Protein AF-T1AKQ1-F1 (afdb_monomer)

Mean predicted aligned error: 6.92 Å

Secondary structure (DSSP, 8-state):
-PPPHHHHHHHHIIIIISS-TTS-SS-EEEEESSGGGSTTHHHHHHHHHHH-TTEEEEE--S-HHHHHHHHHHHSTTT------PPPPHHHHHHHTT--HHHHHH-HHHHHHHHHHHHHHIIIIITSGGGTT---HHHHHHHIIIIIITTT-

Organism: NCBI:txid410659

Nearest PDB structures (foldseek):
  7d98-assembly1_A  TM=3.784E-01  e=2.947E+00  Cupriavidus necator
  3onm-assembly1_A  TM=3.904E-01  e=4.048E+00  Yersinia pseudotuberculosis IP 31758
  7d98-assembly1_P  TM=3.121E-01  e=2.596E+00  Cupriavidus necator
  7d98-assembly1_B  TM=3.555E-01  e=3.565E+00  Cupriavidus necator
  7d98-assembly1_Q  TM=4.033E-01  e=4.898E+00  Cupriavidus necator

pLDDT: mean 86.74, std 10.13, range [47.44, 96.25]

Solvent-accessible surface area (backbone atoms only — not comparable to full-atom values): 9276 Å² total; per-residue (Å²): 133,88,80,54,70,64,60,53,51,54,47,42,26,61,76,71,64,69,46,53,79,87,72,54,89,62,77,42,80,47,77,40,75,49,45,80,78,46,82,69,43,57,62,55,52,46,52,51,42,72,74,24,79,49,48,44,81,47,78,42,50,92,58,53,67,62,51,49,53,53,38,59,75,69,39,66,94,74,68,84,90,80,83,85,73,69,50,50,73,68,54,35,42,42,77,69,71,45,62,62,68,66,40,69,76,45,50,78,83,42,44,84,65,45,53,64,53,49,57,45,33,75,75,50,27,30,40,81,88,36,54,87,56,85,53,64,65,61,49,50,48,45,46,48,63,66,49,50,52,70,74,104

InterPro domains:
  IPR027417 P-loop containing nucleoside triphosphate hydrolase [G3DSA:3.40.50.300] (1-86)
  IPR027417 P-loop containing nucleoside triphosphate hydrolase [SSF52540] (17-147)
  IPR041682 AAA domain, group 14 [PF13173] (17-93)

Foldseek 3Di:
DPDAPVNVQVCCQVPPVVHDLVPDPAAAEDEEEQQVVHPPSQVVVVVCCVVRVSYDYDYDHDPLVVVVVSCCVRVPPNDDDDDDFFDDLLRLCVLVVDDSVVCVVPVPVCVVVVVVSVVVCVLASSHPVCSPPPDPVVRVCCCVPVPPVVVD

Sequence (152 aa):
KRYELEDVLDSYQRHILHNTFENVSDKVFVFLDEIQKIDDWENKVKVVYDLYPKVKFILSGSASIALRKAAKESLAGRIFDFVLDPLSFAEFLEMRGMNILKIKENPKLWQSSLLPLFDRYIKYGAFPELVNIDDEEVARKYISEDVIEKIV

Radius of gyration: 21.41 Å; Cα contacts (8 Å, |Δi|>4): 122; chains: 1; bounding box: 57×32×53 Å

Structure (mmCIF, N/CA/C/O backbone):
data_AF-T1AKQ1-F1
#
_entry.id   AF-T1AKQ1-F1
#
loop_
_atom_site.group_PDB
_atom_site.id
_atom_site.type_symbol
_atom_site.label_atom_id
_atom_site.label_alt_id
_atom_site.label_comp_id
_atom_site.label_asym_id
_atom_site.label_entity_id
_atom_site.label_seq_id
_atom_site.pdbx_PDB_ins_code
_atom_site.Cartn_x
_atom_site.Cartn_y
_atom_site.Cartn_z
_atom_site.occupancy
_atom_site.B_iso_or_equiv
_atom_site.auth_seq_id
_atom_site.auth_comp_id
_atom_site.auth_asym_id
_atom_site.auth_atom_id
_atom_site.pdbx_PDB_model_num
ATOM 1 N N . LYS A 1 1 ? -26.484 -3.665 -0.462 1.00 49.81 1 LYS A N 1
ATOM 2 C CA . LYS A 1 1 ? -26.334 -3.204 0.940 1.00 49.81 1 LYS A CA 1
ATOM 3 C C . LYS A 1 1 ? -24.958 -2.573 1.047 1.00 49.81 1 LYS A C 1
ATOM 5 O O . LYS A 1 1 ? -24.006 -3.257 0.697 1.00 49.81 1 LYS A O 1
ATOM 10 N N . ARG A 1 2 ? -24.857 -1.294 1.415 1.00 61.62 2 ARG A N 1
ATOM 11 C CA . ARG A 1 2 ? -23.570 -0.687 1.781 1.00 61.62 2 ARG A CA 1
ATOM 12 C C . ARG A 1 2 ? -23.309 -1.154 3.216 1.00 61.62 2 ARG A C 1
ATOM 14 O O . ARG A 1 2 ? -24.200 -0.994 4.043 1.00 61.62 2 ARG A O 1
ATOM 21 N N . TYR A 1 3 ? -22.230 -1.897 3.437 1.00 70.94 3 TYR A N 1
ATOM 22 C CA . TYR A 1 3 ? -21.848 -2.338 4.778 1.00 70.94 3 TYR A CA 1
ATOM 23 C C . TYR A 1 3 ? -21.118 -1.187 5.458 1.00 70.94 3 TYR A C 1
ATOM 25 O O . TYR A 1 3 ? -20.274 -0.553 4.821 1.00 70.94 3 TYR A O 1
ATOM 33 N N . GLU A 1 4 ? -21.460 -0.915 6.711 1.00 88.25 4 GLU A N 1
ATOM 34 C CA . GLU A 1 4 ? -20.743 0.067 7.519 1.00 88.25 4 GLU A CA 1
ATOM 35 C C . GLU A 1 4 ? -19.466 -0.559 8.098 1.00 88.25 4 GLU A C 1
ATOM 37 O O . GLU A 1 4 ? -19.313 -1.786 8.130 1.00 88.25 4 GLU A O 1
ATOM 42 N N . LEU A 1 5 ? -18.519 0.270 8.547 1.00 89.81 5 LEU A N 1
ATOM 43 C CA . LEU A 1 5 ? -17.257 -0.229 9.103 1.00 89.81 5 LEU A CA 1
ATOM 44 C C . LEU A 1 5 ? -17.504 -1.086 10.351 1.00 89.81 5 LEU A C 1
ATOM 46 O O . LEU A 1 5 ? -16.861 -2.114 10.542 1.00 89.81 5 LEU A O 1
ATOM 50 N N . GLU A 1 6 ? -18.469 -0.688 11.169 1.00 91.69 6 GLU A N 1
ATOM 51 C CA . GLU A 1 6 ? -18.885 -1.368 12.389 1.00 91.69 6 GLU A CA 1
ATOM 52 C C . GLU A 1 6 ? -19.348 -2.801 12.097 1.00 91.69 6 GLU A C 1
ATOM 54 O O . GLU A 1 6 ? -18.913 -3.733 12.771 1.00 91.69 6 GLU A O 1
ATOM 59 N N . ASP A 1 7 ? -20.129 -3.006 11.029 1.00 91.94 7 ASP A N 1
ATOM 60 C CA . ASP A 1 7 ? -20.576 -4.340 10.613 1.00 91.94 7 ASP A CA 1
ATOM 61 C C . ASP A 1 7 ? -19.386 -5.247 10.257 1.00 91.94 7 ASP A C 1
ATOM 63 O O . ASP A 1 7 ? -19.366 -6.439 10.586 1.00 91.94 7 ASP A O 1
ATOM 67 N N . VAL A 1 8 ? -18.384 -4.682 9.573 1.00 92.31 8 VAL A N 1
ATOM 68 C CA . VAL A 1 8 ? -17.167 -5.397 9.164 1.00 92.31 8 VAL A CA 1
ATOM 69 C C . VAL A 1 8 ? -16.330 -5.772 10.385 1.00 92.31 8 VAL A C 1
ATOM 71 O O . VAL A 1 8 ? -15.891 -6.920 10.497 1.00 92.31 8 VAL A O 1
ATOM 74 N N . LEU A 1 9 ? -16.141 -4.841 11.321 1.00 94.44 9 LEU A N 1
ATOM 75 C CA . LEU A 1 9 ? -15.382 -5.079 12.549 1.00 94.44 9 LEU A CA 1
ATOM 76 C C . LEU A 1 9 ? -16.081 -6.096 13.455 1.00 94.44 9 LEU A C 1
ATOM 78 O O . LEU A 1 9 ? -15.434 -7.014 13.956 1.00 94.44 9 LEU A O 1
ATOM 82 N N . ASP A 1 10 ? -17.401 -6.010 13.602 1.00 94.50 10 ASP A N 1
ATOM 83 C CA . ASP A 1 10 ? -18.182 -6.979 14.370 1.00 94.50 10 ASP A CA 1
ATOM 84 C C . ASP A 1 10 ? -18.140 -8.376 13.759 1.00 94.50 10 ASP A C 1
ATOM 86 O O . ASP A 1 10 ? -18.096 -9.377 14.482 1.00 94.50 10 ASP A O 1
ATOM 90 N N . SER A 1 11 ? -18.161 -8.464 12.429 1.00 94.25 11 SER A N 1
ATOM 91 C CA . SER A 1 11 ? -17.977 -9.725 11.714 1.00 94.25 11 SER A CA 1
ATOM 92 C C . SER A 1 11 ? -16.582 -10.300 11.974 1.00 94.25 11 SER A C 1
ATOM 94 O O . SER A 1 11 ? -16.451 -11.474 12.325 1.00 94.25 11 SER A O 1
ATOM 96 N N . TYR A 1 12 ? -15.540 -9.469 11.890 1.00 94.56 12 TYR A N 1
ATOM 97 C CA . TYR A 1 12 ? -14.161 -9.875 12.158 1.00 94.56 12 TYR A CA 1
ATOM 98 C C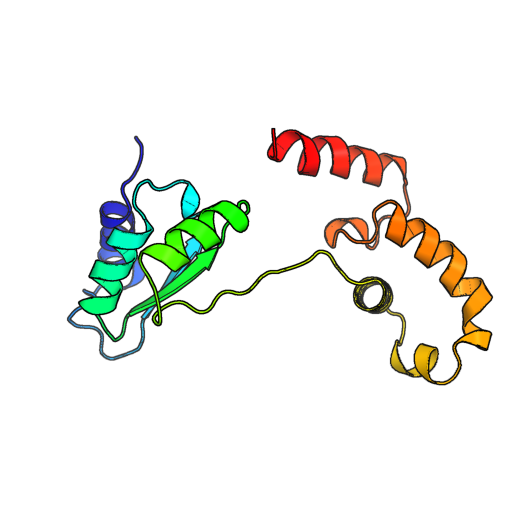 . TYR A 1 12 ? -13.976 -10.385 13.596 1.00 94.56 12 TYR A C 1
ATOM 100 O O . TYR A 1 12 ? -13.433 -11.475 13.796 1.00 94.56 12 TYR A O 1
ATOM 108 N N . GLN A 1 13 ? -14.497 -9.660 14.592 1.00 94.69 13 GLN A N 1
ATOM 109 C CA . GLN A 1 13 ? -14.463 -10.070 16.000 1.00 94.69 13 GLN A CA 1
ATOM 110 C C . GLN A 1 13 ? -15.130 -11.439 16.212 1.00 94.69 13 GLN A C 1
ATOM 112 O O . GLN A 1 13 ? -14.569 -12.330 16.851 1.00 94.69 13 GLN A O 1
ATOM 117 N N . ARG A 1 14 ? -16.313 -11.647 15.622 1.00 95.31 14 ARG A N 1
ATOM 118 C CA . ARG A 1 14 ? -17.090 -12.884 15.803 1.00 95.31 14 ARG A CA 1
ATOM 119 C C . ARG A 1 14 ? -16.509 -14.085 15.065 1.00 95.31 14 ARG A C 1
ATOM 121 O O . ARG A 1 14 ? -16.458 -15.181 15.627 1.00 95.31 14 ARG A O 1
ATOM 128 N N . HIS A 1 15 ? -16.123 -13.900 13.808 1.00 95.50 15 HIS A N 1
ATOM 129 C CA . HIS A 1 15 ? -15.835 -15.007 12.896 1.00 95.50 15 HIS A CA 1
ATOM 130 C C . HIS A 1 15 ? -14.350 -15.303 12.718 1.00 95.50 15 HIS A C 1
ATOM 132 O O . HIS A 1 15 ? -14.027 -16.418 12.324 1.00 95.50 15 HIS A O 1
ATOM 138 N N . ILE A 1 16 ? -13.469 -14.336 12.988 1.00 93.25 16 ILE A N 1
ATOM 139 C CA . ILE A 1 16 ? -12.021 -14.498 12.807 1.00 93.25 16 ILE A CA 1
ATOM 140 C C . ILE A 1 16 ? -11.308 -14.474 14.153 1.00 93.25 16 ILE A C 1
ATOM 142 O O . ILE A 1 16 ? -10.535 -15.375 14.465 1.00 93.25 16 ILE A O 1
ATOM 146 N N . LEU A 1 17 ? -11.581 -13.454 14.966 1.00 93.25 17 LEU A N 1
ATOM 147 C CA . LEU A 1 17 ? -10.924 -13.289 16.260 1.00 93.25 17 LEU A CA 1
ATOM 148 C C . LEU A 1 17 ? -11.500 -14.230 17.328 1.00 93.25 17 LEU A C 1
ATOM 150 O O . LEU A 1 17 ? -10.811 -14.557 18.292 1.00 93.25 17 LEU A O 1
ATOM 154 N N . HIS A 1 18 ? -12.766 -14.634 17.165 1.00 93.69 18 HIS A N 1
ATOM 155 C CA . HIS A 1 18 ? -13.560 -15.375 18.153 1.00 93.69 18 HIS A CA 1
ATOM 156 C C . HIS A 1 18 ? -13.490 -14.761 19.561 1.00 93.69 18 HIS A C 1
ATOM 158 O O . HIS A 1 18 ? -13.550 -15.457 20.573 1.00 93.69 18 HIS A O 1
ATOM 164 N N . ASN A 1 19 ? -13.334 -13.439 19.613 1.00 94.00 19 ASN A N 1
ATOM 165 C CA . ASN A 1 19 ? -13.149 -12.652 20.821 1.00 94.00 19 ASN A CA 1
ATOM 166 C C . ASN A 1 19 ? -13.517 -11.190 20.524 1.00 94.00 19 ASN A C 1
ATOM 168 O O . ASN A 1 19 ? -13.681 -10.807 19.364 1.00 94.00 19 ASN A O 1
ATOM 172 N N . THR A 1 20 ? -13.630 -10.367 21.561 1.00 94.12 20 THR A N 1
ATOM 173 C CA . THR A 1 20 ? -13.854 -8.925 21.417 1.00 94.12 20 THR A CA 1
ATOM 174 C C . THR A 1 20 ? -12.542 -8.158 21.550 1.00 94.12 20 THR A C 1
ATOM 176 O O . THR A 1 20 ? -11.598 -8.626 22.195 1.00 94.12 20 THR A O 1
ATOM 179 N N . PHE A 1 21 ? -12.466 -6.969 20.959 1.00 95.06 21 PHE A N 1
ATOM 180 C CA . PHE A 1 21 ? -11.288 -6.106 21.023 1.00 95.06 21 PHE A CA 1
ATOM 181 C C . PHE A 1 21 ? -10.931 -5.673 22.453 1.00 95.06 21 PHE A C 1
ATOM 183 O O . PHE A 1 21 ? -9.761 -5.408 22.726 1.00 95.06 21 PHE A O 1
ATOM 190 N N . GLU A 1 22 ? -11.883 -5.662 23.389 1.00 93.62 22 GLU A N 1
ATOM 191 C CA . GLU A 1 22 ? -11.628 -5.433 24.818 1.00 93.62 22 GLU A CA 1
ATOM 192 C C . GLU A 1 22 ? -10.802 -6.558 25.453 1.00 93.62 22 GLU A C 1
ATOM 194 O O . GLU A 1 22 ? -9.981 -6.314 26.336 1.00 93.62 22 GLU A O 1
ATOM 199 N N . ASN A 1 23 ? -11.038 -7.798 25.022 1.00 94.31 23 ASN A N 1
ATOM 200 C CA . ASN A 1 23 ? -10.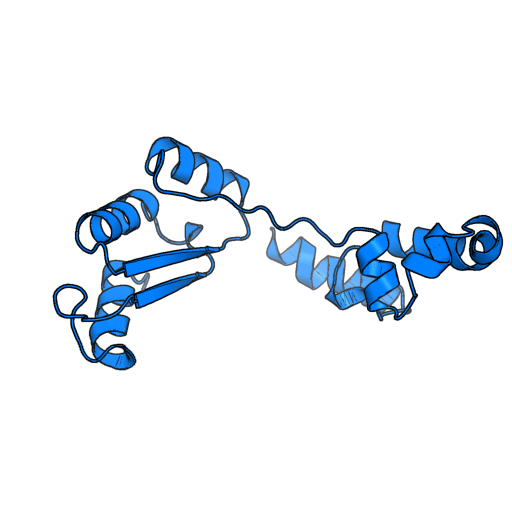614 -9.003 25.733 1.00 94.31 23 ASN A CA 1
ATOM 201 C C . ASN A 1 23 ? -9.405 -9.695 25.098 1.00 94.31 23 ASN A C 1
ATOM 203 O O . ASN A 1 23 ? -8.999 -10.774 25.537 1.00 94.31 23 ASN A O 1
ATOM 207 N N . VAL A 1 24 ? -8.804 -9.101 24.068 1.00 93.62 24 VAL A N 1
ATOM 208 C CA . VAL A 1 24 ? -7.593 -9.658 23.463 1.00 93.62 24 VAL A CA 1
ATOM 209 C C . VAL A 1 24 ? -6.374 -9.463 24.359 1.00 93.62 24 VAL A C 1
ATOM 211 O O . VAL A 1 24 ? -6.111 -8.380 24.891 1.00 93.62 24 VAL A O 1
ATOM 214 N N . SER A 1 25 ? -5.591 -10.528 24.529 1.00 90.56 25 SER A N 1
ATOM 215 C CA . SER A 1 25 ? -4.290 -10.494 25.203 1.00 90.56 25 SER A CA 1
ATOM 216 C C . SER A 1 25 ? -3.242 -9.806 24.335 1.00 90.56 25 SER A C 1
ATOM 218 O O . SER A 1 25 ? -2.528 -8.925 24.822 1.00 90.56 25 SER A O 1
ATOM 220 N N . ASP A 1 26 ? -3.223 -10.157 23.054 1.00 93.31 26 ASP A N 1
ATOM 221 C CA . ASP A 1 26 ? -2.196 -9.782 22.089 1.00 93.31 26 ASP A CA 1
ATOM 222 C C . ASP A 1 26 ? -2.636 -8.636 21.175 1.00 93.31 26 ASP A C 1
ATOM 224 O O . ASP A 1 26 ? -3.790 -8.202 21.181 1.00 93.31 26 ASP A O 1
ATOM 228 N N . LYS A 1 27 ? -1.685 -8.111 20.395 1.00 95.19 27 LYS A N 1
ATOM 229 C CA . LYS A 1 27 ? -1.989 -7.100 19.378 1.00 95.19 27 LYS A CA 1
ATOM 230 C C . LYS A 1 27 ? -2.810 -7.721 18.254 1.00 95.19 27 LYS A C 1
ATOM 232 O O . LYS A 1 27 ? -2.446 -8.767 17.723 1.00 95.19 27 LYS A O 1
ATOM 237 N N . VAL A 1 28 ? -3.858 -7.016 17.850 1.00 96.25 28 VAL A N 1
ATOM 238 C CA . VAL A 1 28 ? -4.717 -7.385 16.724 1.00 96.25 28 VAL A CA 1
ATOM 239 C C . VAL A 1 28 ? -4.462 -6.416 15.585 1.00 96.25 28 VAL A C 1
ATOM 241 O O . VAL A 1 28 ? -4.453 -5.204 15.794 1.00 96.25 28 VAL A O 1
ATOM 244 N N . PHE A 1 29 ? -4.270 -6.948 14.383 1.00 94.50 29 PHE A N 1
ATOM 245 C CA . PHE A 1 29 ? -4.079 -6.148 13.182 1.00 94.50 29 PHE A CA 1
ATOM 246 C C . PHE A 1 29 ? -5.303 -6.260 12.284 1.00 94.50 29 PHE A C 1
ATOM 248 O O . PHE A 1 29 ? -5.699 -7.358 11.899 1.00 94.50 29 PHE A O 1
ATOM 255 N N . VAL A 1 30 ? -5.882 -5.110 11.954 1.00 95.44 30 VAL A N 1
ATOM 256 C CA . VAL A 1 30 ? -7.025 -4.992 11.052 1.00 95.44 30 VAL A CA 1
ATOM 257 C C . VAL A 1 30 ? -6.545 -4.317 9.776 1.00 95.44 30 VAL A C 1
ATOM 259 O O . VAL A 1 30 ? -6.066 -3.183 9.805 1.00 95.44 30 VAL A O 1
ATOM 262 N N . PHE A 1 31 ? -6.665 -5.036 8.664 1.00 94.56 31 PHE A N 1
ATOM 263 C CA . PHE A 1 31 ? -6.299 -4.560 7.337 1.00 94.56 31 PHE A CA 1
ATOM 264 C C . PHE A 1 31 ? -7.576 -4.186 6.594 1.00 94.56 31 PHE A C 1
ATOM 266 O O . PHE A 1 31 ? -8.452 -5.034 6.421 1.00 94.56 31 PHE A O 1
ATOM 273 N N . LEU A 1 32 ? -7.691 -2.923 6.194 1.00 91.88 32 LEU A N 1
ATOM 274 C CA . LEU A 1 32 ? -8.841 -2.414 5.455 1.00 91.88 32 LEU A CA 1
ATOM 275 C C . LEU A 1 32 ? -8.364 -1.884 4.112 1.00 91.88 32 LEU A C 1
ATOM 277 O O . LEU A 1 32 ? -7.613 -0.909 4.058 1.00 91.88 32 LEU A O 1
ATOM 281 N N . ASP A 1 33 ? -8.818 -2.540 3.051 1.00 90.69 33 ASP A N 1
ATOM 282 C CA . ASP A 1 33 ? -8.521 -2.125 1.691 1.00 90.69 33 ASP A CA 1
ATOM 283 C C . ASP A 1 33 ? -9.576 -1.159 1.157 1.00 90.69 33 ASP A C 1
ATOM 285 O O . ASP A 1 33 ? -10.761 -1.280 1.474 1.00 90.69 33 ASP A O 1
ATOM 289 N N . GLU A 1 34 ? -9.136 -0.199 0.346 1.00 86.94 34 GLU A N 1
ATOM 290 C CA . GLU A 1 34 ? -9.977 0.837 -0.258 1.00 86.94 34 GLU A CA 1
ATOM 291 C C . GLU A 1 34 ? -10.869 1.576 0.762 1.00 86.94 34 GLU A C 1
ATOM 293 O O . GLU A 1 34 ? -12.061 1.813 0.525 1.00 86.94 34 GLU A O 1
ATOM 298 N N . ILE A 1 35 ? -10.292 1.955 1.911 1.00 87.81 35 ILE A N 1
ATOM 299 C CA . ILE A 1 35 ? -11.031 2.515 3.055 1.00 87.81 35 ILE A CA 1
ATOM 300 C C . ILE A 1 35 ? -11.810 3.795 2.705 1.00 87.81 35 ILE A C 1
ATOM 302 O O . ILE A 1 35 ? -12.862 4.054 3.285 1.00 87.81 35 ILE A O 1
ATOM 306 N N . GLN A 1 36 ? -11.366 4.547 1.692 1.00 83.81 36 GLN A N 1
ATOM 307 C CA . GLN A 1 36 ? -12.042 5.750 1.196 1.00 83.81 36 GLN A CA 1
ATOM 308 C C . GLN A 1 36 ? -13.447 5.495 0.634 1.00 83.81 36 GLN A C 1
ATOM 310 O O . GLN A 1 36 ? -14.186 6.447 0.399 1.00 83.81 36 GLN A O 1
ATOM 315 N N . LYS A 1 37 ? -13.826 4.236 0.375 1.00 84.81 37 LYS A N 1
ATOM 316 C CA . LYS A 1 37 ? -15.188 3.876 -0.056 1.00 84.81 37 LYS A CA 1
ATOM 317 C C . LYS A 1 37 ? -16.208 3.948 1.086 1.00 84.81 37 LYS A C 1
ATOM 319 O O . LYS A 1 37 ? -17.417 3.981 0.817 1.00 84.81 37 LYS A O 1
ATOM 324 N N . ILE A 1 38 ? -15.733 3.934 2.333 1.00 85.88 38 ILE A N 1
ATOM 325 C CA . ILE A 1 38 ? -16.544 4.084 3.539 1.00 85.88 38 ILE A CA 1
ATOM 326 C C . ILE A 1 38 ? -16.621 5.570 3.886 1.00 85.88 38 ILE A C 1
ATOM 328 O O . ILE A 1 38 ? -15.604 6.247 4.009 1.00 85.88 38 ILE A O 1
ATOM 332 N N . ASP A 1 39 ? -17.840 6.069 4.067 1.00 83.94 39 ASP A N 1
ATOM 333 C CA . ASP A 1 39 ? -18.055 7.456 4.464 1.00 83.94 39 ASP A CA 1
ATOM 334 C C . ASP A 1 39 ? -17.677 7.641 5.946 1.00 83.94 39 ASP A C 1
ATOM 336 O O . ASP A 1 39 ? -17.999 6.791 6.789 1.00 83.94 39 ASP A O 1
ATOM 340 N N . ASP A 1 40 ? -17.016 8.761 6.254 1.00 86.31 40 ASP A N 1
ATOM 341 C CA . ASP A 1 40 ? -16.556 9.128 7.604 1.00 86.31 40 ASP A CA 1
ATOM 342 C C . ASP A 1 40 ? -15.664 8.058 8.268 1.00 86.31 40 ASP A C 1
ATOM 344 O O . ASP A 1 40 ? -15.669 7.848 9.486 1.00 86.31 40 ASP A O 1
ATOM 348 N N . TRP A 1 41 ? -14.908 7.319 7.452 1.00 88.00 41 TRP A N 1
ATOM 349 C CA . TRP A 1 41 ? -14.073 6.214 7.918 1.00 88.00 41 TRP A CA 1
ATOM 350 C C . TRP A 1 41 ? -13.040 6.673 8.949 1.00 88.00 41 TRP A C 1
ATOM 352 O O . TRP A 1 41 ? -12.696 5.925 9.863 1.00 88.00 41 TRP A O 1
ATOM 362 N N . GLU A 1 42 ? -12.553 7.903 8.829 1.00 87.25 42 GLU A N 1
ATOM 363 C CA . GLU A 1 42 ? -11.486 8.443 9.650 1.00 87.25 42 GLU A CA 1
ATOM 364 C C . GLU A 1 42 ? -11.901 8.611 11.115 1.00 87.25 42 GLU A C 1
ATOM 366 O O . GLU A 1 42 ? -11.161 8.216 12.022 1.00 87.25 42 GLU A O 1
ATOM 371 N N . ASN A 1 43 ? -13.114 9.113 11.363 1.00 87.94 43 ASN A N 1
ATOM 372 C CA . ASN A 1 43 ? -13.656 9.250 12.710 1.00 87.94 43 ASN A CA 1
ATOM 373 C C . ASN A 1 43 ? -14.003 7.882 13.296 1.00 87.94 43 ASN A C 1
ATOM 375 O O . ASN A 1 43 ? -13.696 7.623 14.461 1.00 87.94 43 ASN A O 1
ATOM 379 N N . LYS A 1 44 ? -14.556 6.974 12.486 1.00 90.12 44 LYS A N 1
ATOM 380 C CA . LYS A 1 44 ? -14.870 5.607 12.922 1.00 90.12 44 LYS A CA 1
ATOM 381 C C . LYS A 1 44 ? -13.609 4.845 13.336 1.00 90.12 44 LYS A C 1
ATOM 383 O O . LYS A 1 44 ? -13.540 4.319 14.446 1.00 90.12 44 LYS A O 1
ATOM 388 N N . VAL A 1 45 ? -12.565 4.853 12.501 1.00 91.31 45 VAL A N 1
ATOM 389 C CA . VAL A 1 45 ? -11.273 4.222 12.824 1.00 91.31 45 VAL A CA 1
ATOM 390 C C . VAL A 1 45 ? -10.648 4.862 14.061 1.00 91.31 45 VAL A C 1
ATOM 392 O O . VAL A 1 45 ? -10.153 4.146 14.932 1.00 91.31 45 VAL A O 1
ATOM 395 N N . LYS A 1 46 ? -10.695 6.195 14.180 1.00 90.19 46 LYS A N 1
ATOM 396 C CA . LYS A 1 46 ? -10.184 6.916 15.352 1.00 90.19 46 LYS A CA 1
ATOM 397 C C . LYS A 1 46 ? -10.832 6.442 16.647 1.00 90.19 46 LYS A C 1
ATOM 399 O O . LYS A 1 46 ? -10.114 6.171 17.605 1.00 90.19 46 LYS A O 1
ATOM 404 N N . VAL A 1 47 ? -12.162 6.340 16.675 1.00 91.75 47 VAL A N 1
ATOM 405 C CA . VAL A 1 47 ? -12.911 5.902 17.861 1.00 91.75 47 VAL A CA 1
ATOM 406 C C . VAL A 1 47 ? -12.456 4.509 18.287 1.00 91.75 47 VAL A C 1
ATOM 408 O O . VAL A 1 47 ? -12.104 4.309 19.445 1.00 91.75 47 VAL A O 1
ATOM 411 N N . VAL A 1 48 ? -12.380 3.563 17.350 1.00 92.69 48 VAL A N 1
ATOM 412 C CA . VAL A 1 48 ? -11.961 2.185 17.650 1.00 92.69 48 VAL A CA 1
ATOM 413 C C . VAL A 1 48 ? -10.496 2.137 18.099 1.00 92.69 48 VAL A C 1
ATOM 415 O O . VAL A 1 48 ? -10.162 1.445 19.057 1.00 92.69 48 VAL A O 1
ATOM 418 N N . TYR A 1 49 ? -9.614 2.903 17.456 1.00 91.62 49 TYR A N 1
ATOM 419 C CA . TYR A 1 49 ? -8.202 2.981 17.830 1.00 91.62 49 TYR A CA 1
ATOM 420 C C . TYR A 1 49 ? -7.991 3.555 19.240 1.00 91.62 49 TYR A C 1
ATOM 422 O O . TYR A 1 49 ? -7.179 3.028 20.003 1.00 91.62 49 TYR A O 1
ATOM 430 N N . ASP A 1 50 ? -8.718 4.621 19.587 1.00 91.06 50 ASP A N 1
ATOM 431 C CA . ASP A 1 50 ? -8.628 5.274 20.896 1.00 91.06 50 ASP A CA 1
ATOM 432 C C . ASP A 1 50 ? -9.242 4.388 22.005 1.00 91.06 50 ASP A C 1
ATOM 434 O O . ASP A 1 50 ? -8.714 4.352 23.118 1.00 91.06 50 ASP A O 1
ATOM 438 N N . LEU A 1 51 ? -10.309 3.633 21.705 1.00 94.06 51 LEU A N 1
ATOM 439 C CA . LEU A 1 51 ? -10.949 2.701 22.646 1.00 94.06 51 LEU A CA 1
ATOM 440 C C . LEU A 1 51 ? -10.139 1.419 22.878 1.00 94.06 51 LEU A C 1
ATOM 442 O O . LEU A 1 51 ? -10.119 0.904 23.998 1.00 94.06 51 LEU A O 1
ATOM 446 N N . TYR A 1 52 ? -9.453 0.907 21.851 1.00 95.00 52 TYR A N 1
ATOM 447 C CA . TYR A 1 52 ? -8.772 -0.390 21.906 1.00 95.00 52 TYR A CA 1
ATOM 448 C C . TYR A 1 52 ? -7.283 -0.277 21.542 1.00 95.00 52 TYR A C 1
ATOM 450 O O . TYR A 1 52 ? -6.879 -0.589 20.420 1.00 95.00 52 TYR A O 1
ATOM 458 N N . PRO A 1 53 ? -6.401 0.065 22.504 1.00 92.19 53 PRO A N 1
ATOM 459 C CA . PRO A 1 53 ? -4.978 0.306 22.240 1.00 92.19 53 PRO A CA 1
ATOM 460 C C . PRO A 1 53 ? -4.203 -0.878 21.640 1.00 92.19 53 PRO A C 1
ATOM 462 O O . PRO A 1 53 ? -3.132 -0.678 21.053 1.00 92.19 53 PRO A O 1
ATOM 465 N N . LYS A 1 54 ? -4.710 -2.109 21.804 1.00 95.00 54 LYS A N 1
ATOM 466 C CA . LYS A 1 54 ? -4.128 -3.339 21.240 1.00 95.00 54 LYS A CA 1
ATOM 467 C C . LYS A 1 54 ? -4.507 -3.569 19.777 1.00 95.00 54 LYS A C 1
ATOM 469 O O . LYS A 1 54 ? -3.832 -4.350 19.110 1.00 95.00 54 LYS A O 1
ATOM 474 N N . VAL A 1 55 ? -5.528 -2.880 19.273 1.00 95.94 55 VAL A N 1
ATOM 475 C CA . VAL A 1 55 ? -5.931 -2.931 17.869 1.00 95.94 55 VAL A CA 1
ATOM 476 C C . VAL A 1 55 ? -5.079 -1.943 17.074 1.00 95.94 55 VAL A C 1
ATOM 478 O O . VAL A 1 55 ? -4.836 -0.804 17.489 1.00 95.94 55 VAL A O 1
ATOM 481 N N . LYS A 1 56 ? -4.558 -2.401 15.938 1.00 94.25 56 LYS A N 1
ATOM 482 C CA . LYS A 1 56 ? -3.759 -1.610 15.004 1.00 94.25 56 LYS A CA 1
ATOM 483 C C . LYS A 1 56 ? -4.349 -1.729 13.613 1.00 94.25 56 LYS A C 1
ATOM 485 O O . LYS A 1 56 ? -4.658 -2.826 13.161 1.00 94.25 56 LYS A O 1
ATOM 490 N N . PHE A 1 57 ? -4.483 -0.588 12.956 1.00 93.31 57 PHE A N 1
ATOM 491 C CA . PHE A 1 57 ? -5.069 -0.492 11.631 1.00 93.31 57 PHE A CA 1
ATOM 492 C C . PHE A 1 57 ? -3.980 -0.322 10.580 1.00 93.31 57 PHE A C 1
ATOM 494 O O . PHE A 1 57 ? -3.066 0.484 10.755 1.00 93.31 57 PHE A O 1
ATOM 501 N N . ILE A 1 58 ? -4.106 -1.074 9.493 1.00 93.38 58 ILE A N 1
ATOM 502 C CA . ILE A 1 58 ? -3.392 -0.845 8.243 1.00 93.38 58 ILE A CA 1
ATOM 503 C C . ILE A 1 58 ? -4.462 -0.546 7.206 1.00 93.38 58 ILE A C 1
ATOM 505 O O . ILE A 1 58 ? -5.366 -1.351 6.990 1.00 93.38 58 ILE A O 1
ATOM 509 N N . LEU A 1 59 ? -4.370 0.632 6.608 1.00 90.31 59 LEU A N 1
ATOM 510 C CA . LEU A 1 59 ? -5.381 1.155 5.705 1.00 90.31 59 LEU A CA 1
ATOM 511 C C . LEU A 1 59 ? -4.735 1.403 4.347 1.00 90.31 59 LEU A C 1
ATOM 513 O O . LEU A 1 59 ? -3.685 2.045 4.284 1.00 90.31 59 LEU A O 1
ATOM 517 N N . SER A 1 60 ? -5.356 0.921 3.277 1.00 89.62 60 SER A N 1
ATOM 518 C CA . SER A 1 60 ? -4.950 1.227 1.904 1.00 89.62 60 SER A CA 1
ATOM 519 C C . SER A 1 60 ? -6.051 1.956 1.152 1.00 89.62 60 SER A C 1
ATOM 521 O O . SER A 1 60 ? -7.233 1.906 1.500 1.00 89.62 60 SER A O 1
ATOM 523 N N . GLY A 1 61 ? -5.636 2.636 0.088 1.00 85.12 61 GLY A N 1
ATOM 524 C CA . GLY A 1 61 ? -6.547 3.034 -0.962 1.00 85.12 61 GLY A CA 1
ATOM 525 C C . GLY A 1 61 ? -5.893 3.839 -2.069 1.00 85.12 61 GLY A C 1
ATOM 526 O O . GLY A 1 61 ? -4.946 4.603 -1.863 1.00 85.12 61 GLY A O 1
ATOM 527 N N . SER A 1 62 ? -6.436 3.640 -3.261 1.00 76.25 62 SER A N 1
ATOM 528 C CA . SER A 1 62 ? -5.991 4.233 -4.522 1.00 76.25 62 SER A CA 1
ATOM 529 C C . SER A 1 62 ? -6.030 5.769 -4.550 1.00 76.25 62 SER A C 1
ATOM 531 O O . SER A 1 62 ? -5.141 6.404 -5.118 1.00 76.25 62 SER A O 1
ATOM 533 N N . ALA A 1 63 ? -7.003 6.404 -3.887 1.00 67.88 63 ALA A N 1
ATOM 534 C CA . ALA A 1 63 ? -7.127 7.864 -3.825 1.00 67.88 63 ALA A CA 1
ATOM 535 C C . ALA A 1 63 ? -6.275 8.468 -2.693 1.00 67.88 63 ALA A C 1
ATOM 537 O O . ALA A 1 63 ? -6.790 9.100 -1.764 1.00 67.88 63 ALA A O 1
ATOM 538 N N . SER A 1 64 ? -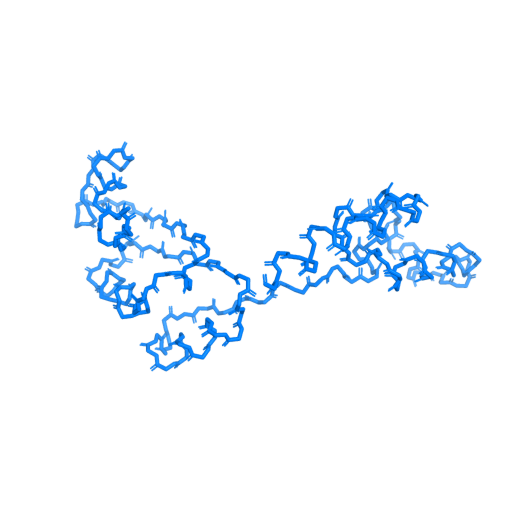4.955 8.290 -2.779 1.00 66.69 64 SER A N 1
ATOM 539 C CA . SER A 1 64 ? -3.993 8.685 -1.739 1.00 66.69 64 SER A CA 1
ATOM 540 C C . SER A 1 64 ? -4.107 10.156 -1.307 1.00 66.69 64 SER A C 1
ATOM 542 O O . SER A 1 64 ? -3.869 10.467 -0.142 1.00 66.69 64 SER A O 1
ATOM 544 N N . ILE A 1 65 ? -4.528 11.064 -2.199 1.00 60.19 65 ILE A N 1
ATOM 545 C CA . ILE A 1 65 ? -4.747 12.491 -1.892 1.00 60.19 65 ILE A CA 1
ATOM 546 C C . ILE A 1 65 ? -5.983 12.701 -1.006 1.00 60.19 65 ILE A C 1
ATOM 548 O O . ILE A 1 65 ? -5.916 13.460 -0.037 1.00 60.19 65 ILE A O 1
ATOM 552 N N . ALA A 1 66 ? -7.101 12.037 -1.316 1.00 62.16 66 ALA A N 1
ATOM 553 C CA . ALA A 1 66 ? -8.332 12.136 -0.530 1.00 62.16 66 ALA A CA 1
ATOM 554 C C . ALA A 1 66 ? -8.144 11.492 0.849 1.00 62.16 66 ALA A C 1
ATOM 556 O O . ALA A 1 66 ? -8.470 12.109 1.863 1.00 62.16 66 ALA A O 1
ATOM 557 N N . LEU A 1 67 ? -7.505 10.316 0.881 1.00 63.34 67 LEU A N 1
ATOM 558 C CA . LEU A 1 67 ? -7.094 9.651 2.116 1.00 63.34 67 LEU A CA 1
ATOM 559 C C . LEU A 1 67 ? -6.179 10.537 2.961 1.00 63.34 67 LEU A C 1
ATOM 561 O O . LEU A 1 67 ? -6.452 10.737 4.141 1.00 63.34 67 LEU A O 1
ATOM 565 N N . ARG A 1 68 ? -5.139 11.137 2.362 1.00 66.00 68 ARG A N 1
ATOM 566 C CA . ARG A 1 68 ? -4.228 12.050 3.072 1.00 66.00 68 ARG A CA 1
ATOM 567 C C . ARG A 1 68 ? -4.948 13.246 3.668 1.00 66.00 68 ARG A C 1
ATOM 569 O O . ARG A 1 68 ? -4.637 13.629 4.792 1.00 66.00 68 ARG A O 1
ATOM 576 N N . LYS A 1 69 ? -5.858 13.876 2.921 1.00 64.19 69 LYS A N 1
ATOM 577 C CA . LYS A 1 69 ? -6.556 15.073 3.402 1.00 64.19 69 LYS A CA 1
ATOM 578 C C . LYS A 1 69 ? -7.459 14.736 4.592 1.00 64.19 69 LYS A C 1
ATOM 580 O O . LYS A 1 69 ? -7.319 15.366 5.637 1.00 64.19 69 LYS A O 1
ATOM 585 N N . ALA A 1 70 ? -8.293 13.705 4.455 1.00 61.94 70 ALA A N 1
ATOM 586 C CA . ALA A 1 70 ? -9.189 13.244 5.516 1.00 61.94 70 ALA A CA 1
ATOM 587 C C . ALA A 1 70 ? -8.417 12.780 6.766 1.00 61.94 70 ALA A C 1
ATOM 589 O O . ALA A 1 70 ? -8.728 13.186 7.887 1.00 61.94 70 ALA A O 1
ATOM 590 N N . ALA A 1 71 ? -7.345 12.002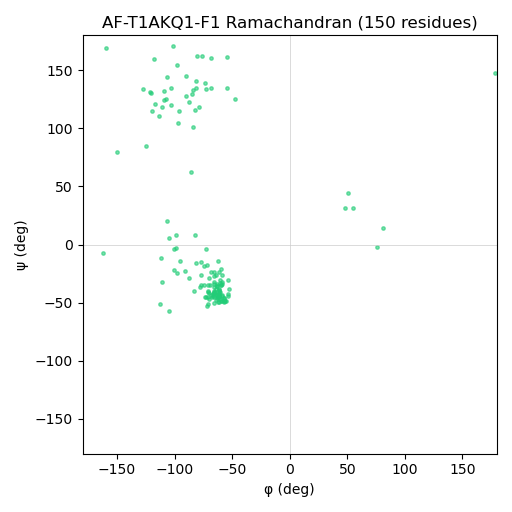 6.581 1.00 64.69 71 ALA A N 1
ATOM 591 C CA . ALA A 1 71 ? -6.512 11.523 7.680 1.00 64.69 71 ALA A CA 1
ATOM 592 C C . ALA A 1 71 ? -5.773 12.655 8.409 1.00 64.69 71 ALA A C 1
ATOM 594 O O . ALA A 1 71 ? -5.705 12.668 9.639 1.00 64.69 71 ALA A O 1
ATOM 595 N N . LYS A 1 72 ? -5.233 13.635 7.675 1.00 66.12 72 LYS A N 1
ATOM 596 C CA . LYS A 1 72 ? -4.485 14.753 8.268 1.00 66.12 72 LYS A CA 1
ATOM 597 C C . LYS A 1 72 ? -5.365 15.653 9.138 1.00 66.12 72 LYS A C 1
ATOM 599 O O . LYS A 1 72 ? -4.871 16.208 10.117 1.00 66.12 72 LYS A O 1
ATOM 604 N N . GLU A 1 73 ? -6.643 15.795 8.796 1.00 67.94 73 GLU A N 1
ATOM 605 C CA . GLU A 1 73 ? -7.597 16.625 9.541 1.00 67.94 73 GLU A CA 1
ATOM 606 C C . GLU A 1 73 ? -8.096 15.941 10.832 1.00 67.94 73 GLU A C 1
ATOM 608 O O . GLU A 1 73 ? -8.249 16.605 11.857 1.00 67.94 73 GLU A O 1
ATOM 613 N N . SER A 1 74 ? -8.290 14.619 10.832 1.00 70.19 74 SER A N 1
ATOM 614 C CA . SER A 1 74 ? -8.993 13.889 11.909 1.00 70.19 74 SER A CA 1
ATOM 615 C C . SER A 1 74 ? -8.105 12.970 12.770 1.00 70.19 74 SER A C 1
ATOM 617 O O . SER A 1 74 ? -8.348 12.829 13.978 1.00 70.19 74 SER A O 1
ATOM 619 N N . LEU A 1 75 ? -7.055 12.381 12.179 1.00 76.50 75 LEU A N 1
ATOM 620 C CA . LEU A 1 75 ? -6.155 11.372 12.763 1.00 76.50 75 LEU A CA 1
ATOM 621 C C . LEU A 1 75 ? -4.766 11.939 13.106 1.00 76.50 75 LEU A C 1
ATOM 623 O O . LEU A 1 75 ? -3.799 11.189 13.273 1.00 76.50 75 LEU A O 1
ATOM 627 N N . ALA A 1 76 ? -4.654 13.263 13.241 1.00 73.31 76 ALA A N 1
ATOM 628 C CA . ALA A 1 76 ? -3.399 13.953 13.528 1.00 73.31 76 ALA A CA 1
ATOM 629 C C . ALA A 1 76 ? -2.616 13.293 14.685 1.00 73.31 76 ALA A C 1
ATOM 631 O O . ALA A 1 76 ? -3.136 13.086 15.786 1.00 73.31 76 ALA A O 1
ATOM 632 N N . GLY A 1 77 ? -1.356 12.940 14.406 1.00 75.81 77 GLY A N 1
ATOM 633 C CA . GLY A 1 77 ? -0.432 12.307 15.355 1.00 75.81 77 GLY A CA 1
ATOM 634 C C . GLY A 1 77 ? -0.673 10.817 15.637 1.00 75.81 77 GLY A C 1
ATOM 635 O O . GLY A 1 77 ? 0.094 10.230 16.396 1.00 75.81 77 GLY A O 1
ATOM 636 N N . ARG A 1 78 ? -1.708 10.196 15.053 1.00 79.69 78 ARG A N 1
ATOM 637 C CA . ARG A 1 78 ? -2.034 8.764 15.220 1.00 79.69 78 ARG A CA 1
ATOM 638 C C . ARG A 1 78 ? -1.838 7.939 13.950 1.00 79.69 78 ARG A C 1
ATOM 640 O O . ARG A 1 78 ? -1.871 6.714 14.027 1.00 79.69 78 ARG A O 1
ATOM 647 N N . ILE A 1 79 ? -1.646 8.595 12.807 1.00 83.06 79 ILE A N 1
ATOM 648 C CA . ILE A 1 79 ? -1.441 7.942 11.516 1.00 83.06 79 ILE A CA 1
ATOM 649 C C . ILE A 1 79 ? 0.017 8.052 11.064 1.00 83.06 79 ILE A C 1
ATOM 651 O O . ILE A 1 79 ? 0.684 9.063 11.295 1.00 83.06 79 ILE A O 1
ATOM 655 N N . PHE A 1 80 ? 0.492 6.993 10.413 1.00 84.06 80 PHE A N 1
ATOM 656 C CA . PHE A 1 80 ? 1.744 6.971 9.671 1.00 84.06 80 PHE A CA 1
ATOM 657 C C . PHE A 1 80 ? 1.412 6.793 8.195 1.00 84.06 80 PHE A C 1
ATOM 659 O O . PHE A 1 80 ? 0.951 5.728 7.788 1.00 84.06 80 PHE A O 1
ATOM 666 N N . ASP A 1 81 ? 1.637 7.841 7.409 1.00 79.62 81 ASP A N 1
ATOM 667 C CA . ASP A 1 81 ? 1.325 7.827 5.985 1.00 79.62 81 ASP A CA 1
ATOM 668 C C . ASP A 1 81 ? 2.484 7.219 5.195 1.00 79.62 81 ASP A C 1
ATOM 670 O O . ASP A 1 81 ? 3.629 7.666 5.304 1.00 79.62 81 ASP A O 1
ATOM 674 N N . PHE A 1 82 ? 2.169 6.253 4.339 1.00 84.12 82 PHE A N 1
ATOM 675 C CA . PHE A 1 82 ? 3.099 5.704 3.362 1.00 84.12 82 PHE A CA 1
ATOM 676 C C . PHE A 1 82 ? 2.519 5.886 1.960 1.00 84.12 82 PHE A C 1
ATOM 678 O O . PHE A 1 82 ? 1.353 5.578 1.725 1.00 84.12 82 PHE A O 1
ATOM 685 N N . VAL A 1 83 ? 3.323 6.412 1.036 1.00 83.06 83 VAL A N 1
ATOM 686 C CA . VAL A 1 83 ? 2.957 6.516 -0.381 1.00 83.06 83 VAL A CA 1
ATOM 687 C C . VAL A 1 83 ? 3.780 5.495 -1.138 1.00 83.06 83 VAL A C 1
ATOM 689 O O . VAL A 1 83 ? 5.003 5.489 -1.023 1.00 83.06 83 VAL A O 1
ATOM 692 N N . LEU A 1 84 ? 3.090 4.639 -1.884 1.00 86.12 84 LEU A N 1
ATOM 693 C CA . LEU A 1 84 ? 3.713 3.687 -2.784 1.00 86.12 84 LEU A CA 1
ATOM 694 C C . LEU A 1 84 ? 3.698 4.278 -4.195 1.00 86.12 84 LEU A C 1
ATOM 696 O O . LEU A 1 84 ? 2.646 4.343 -4.831 1.00 86.12 84 LEU A O 1
ATOM 700 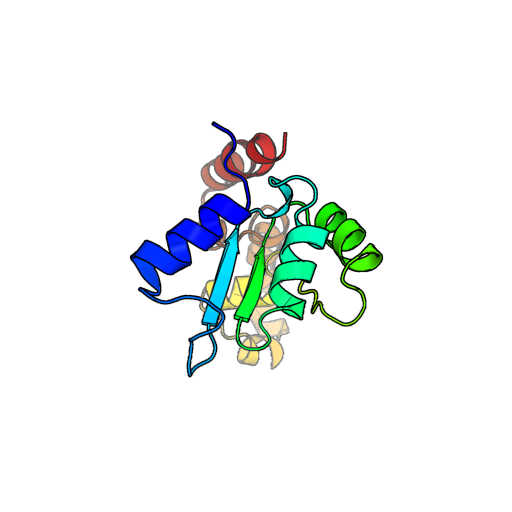N N . ASP A 1 85 ? 4.856 4.752 -4.642 1.00 87.12 85 ASP A N 1
ATOM 701 C CA . ASP A 1 85 ? 5.051 5.233 -6.008 1.00 87.12 85 ASP A CA 1
ATOM 702 C C . ASP A 1 85 ? 5.180 4.050 -6.992 1.00 87.12 85 ASP A C 1
ATOM 704 O O . ASP A 1 85 ? 5.449 2.919 -6.569 1.00 87.12 85 ASP A O 1
ATOM 708 N N . PRO A 1 86 ? 5.006 4.282 -8.309 1.00 89.50 86 PRO A N 1
ATOM 709 C CA . PRO A 1 86 ? 5.387 3.305 -9.324 1.00 89.50 86 PRO A CA 1
ATOM 710 C C . PRO A 1 86 ? 6.853 2.888 -9.175 1.00 89.50 86 PRO A C 1
ATOM 712 O O . PRO A 1 86 ? 7.655 3.614 -8.580 1.00 89.50 86 PRO A O 1
ATOM 715 N N . LEU A 1 87 ? 7.216 1.751 -9.773 1.00 94.69 87 LEU A N 1
ATOM 716 C CA . LEU A 1 87 ? 8.594 1.273 -9.725 1.00 94.69 87 LEU A CA 1
ATOM 717 C C . LEU A 1 87 ? 9.539 2.351 -10.238 1.00 94.69 87 LEU A C 1
ATOM 719 O O . LEU A 1 87 ? 9.318 2.932 -11.299 1.00 94.69 87 LEU A O 1
ATOM 723 N N . SER A 1 88 ? 10.632 2.563 -9.520 1.00 95.31 88 SER A N 1
ATOM 724 C CA . SER A 1 88 ? 11.775 3.294 -10.041 1.00 95.31 88 SER A CA 1
ATOM 725 C C . SER A 1 88 ? 12.464 2.490 -11.145 1.00 95.31 88 SER A C 1
ATOM 727 O O . SER A 1 88 ? 12.373 1.262 -11.218 1.00 95.31 88 SER A O 1
ATOM 729 N N . PHE A 1 89 ? 13.255 3.167 -11.980 1.00 94.94 89 PHE A N 1
ATOM 730 C CA . PHE A 1 89 ? 14.028 2.476 -13.012 1.00 94.94 89 PHE A CA 1
ATOM 731 C C . PHE A 1 89 ? 14.982 1.425 -12.422 1.00 94.94 89 PHE A C 1
ATOM 733 O O . PHE A 1 89 ? 15.197 0.379 -13.024 1.00 94.94 89 PHE A O 1
ATOM 740 N N . ALA A 1 90 ? 15.534 1.669 -11.230 1.00 94.19 90 ALA A N 1
ATOM 741 C CA . ALA A 1 90 ? 16.401 0.701 -10.566 1.00 94.19 90 ALA A CA 1
ATOM 742 C C . ALA A 1 90 ? 15.638 -0.569 -10.153 1.00 94.19 90 ALA A C 1
ATOM 744 O O . ALA A 1 90 ? 16.131 -1.667 -10.401 1.00 94.19 90 ALA A O 1
ATOM 745 N N . GLU A 1 91 ? 14.438 -0.430 -9.587 1.00 95.19 91 GLU A N 1
ATOM 746 C CA . GLU A 1 91 ? 13.588 -1.570 -9.215 1.00 95.19 91 GLU A CA 1
ATOM 747 C C . GLU A 1 91 ? 13.118 -2.337 -10.455 1.00 95.19 91 GLU A C 1
ATOM 749 O O . GLU A 1 91 ? 13.177 -3.562 -10.474 1.00 95.19 91 GLU A O 1
ATOM 754 N N . PHE A 1 92 ? 12.760 -1.637 -11.5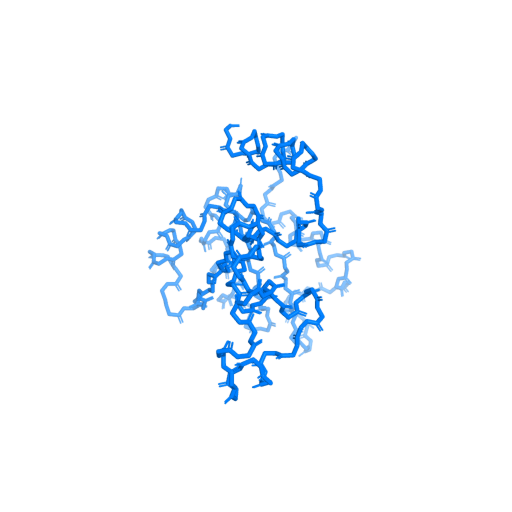37 1.00 95.88 92 PHE A N 1
ATOM 755 C CA . PHE A 1 92 ? 12.450 -2.266 -12.825 1.00 95.88 92 PHE A CA 1
ATOM 756 C C . PHE A 1 92 ? 13.604 -3.148 -13.333 1.00 95.88 92 PHE A C 1
ATOM 758 O O . PHE A 1 92 ? 13.393 -4.300 -13.715 1.00 95.88 92 PHE A O 1
ATOM 765 N N . LEU A 1 93 ? 14.839 -2.635 -13.322 1.00 95.00 93 LEU A N 1
ATOM 766 C CA . LEU A 1 93 ? 16.015 -3.400 -13.747 1.00 95.00 93 LEU A CA 1
ATOM 767 C C . LEU A 1 93 ? 16.288 -4.594 -12.817 1.00 95.00 93 LEU A C 1
ATOM 769 O O . LEU A 1 93 ? 16.616 -5.680 -13.299 1.00 95.00 93 LEU A O 1
ATOM 773 N N . GLU A 1 94 ? 16.144 -4.409 -11.502 1.00 94.81 94 GLU A N 1
ATOM 774 C CA . GLU A 1 94 ? 16.312 -5.475 -10.509 1.00 94.81 94 GLU A CA 1
ATOM 775 C C . GLU A 1 94 ? 15.275 -6.589 -10.696 1.00 94.81 94 GLU A C 1
ATOM 777 O O . GLU A 1 94 ? 15.636 -7.766 -10.737 1.00 94.81 94 GLU A O 1
ATOM 782 N N . MET A 1 95 ? 14.008 -6.237 -10.926 1.00 94.69 95 MET A N 1
ATOM 783 C CA . MET A 1 95 ? 12.938 -7.197 -11.207 1.00 94.69 95 MET A CA 1
ATOM 784 C C . MET A 1 95 ? 13.129 -7.936 -12.542 1.00 94.69 95 MET A C 1
ATOM 786 O O . MET A 1 95 ? 12.661 -9.065 -12.684 1.00 94.69 95 MET A O 1
ATOM 790 N N . ARG A 1 96 ? 13.872 -7.360 -13.499 1.00 91.44 96 ARG A N 1
ATOM 791 C CA . ARG A 1 96 ? 14.336 -8.059 -14.717 1.00 91.44 96 ARG A CA 1
ATOM 792 C C . ARG A 1 96 ? 15.604 -8.897 -14.503 1.00 91.44 96 ARG A C 1
ATOM 794 O O . ARG A 1 96 ? 16.179 -9.400 -15.468 1.00 91.44 96 ARG A O 1
ATOM 801 N N . GLY A 1 97 ? 16.054 -9.055 -13.259 1.00 92.62 97 GLY A N 1
ATOM 802 C CA . GLY A 1 97 ? 17.199 -9.885 -12.885 1.00 92.62 97 GLY A CA 1
ATOM 803 C C . GLY A 1 97 ? 18.559 -9.220 -13.100 1.00 92.62 97 GLY A C 1
ATOM 804 O O . GLY A 1 97 ? 19.587 -9.903 -13.086 1.00 92.62 97 GLY A O 1
ATOM 805 N N . MET A 1 98 ? 18.605 -7.902 -13.315 1.00 93.19 98 MET A N 1
ATOM 806 C CA . MET A 1 98 ? 19.873 -7.194 -13.459 1.00 93.19 98 MET A CA 1
ATOM 807 C C . MET A 1 98 ? 20.495 -6.879 -12.101 1.00 93.19 98 MET A C 1
ATOM 809 O O . MET A 1 98 ? 19.830 -6.468 -11.155 1.00 93.19 98 MET A O 1
ATOM 813 N N . ASN A 1 99 ? 21.819 -7.008 -12.012 1.00 92.81 99 ASN A N 1
ATOM 814 C CA . ASN A 1 99 ? 22.545 -6.667 -10.796 1.00 92.81 99 ASN A CA 1
ATOM 815 C C . ASN A 1 99 ? 22.850 -5.162 -10.757 1.00 92.81 99 ASN A C 1
ATOM 817 O O . ASN A 1 99 ? 23.804 -4.690 -11.383 1.00 92.81 99 ASN A O 1
ATOM 821 N N . ILE A 1 100 ? 22.056 -4.418 -9.988 1.00 92.94 100 ILE A N 1
ATOM 822 C CA . ILE A 1 100 ? 22.185 -2.962 -9.855 1.00 92.94 100 ILE A CA 1
ATOM 823 C C . ILE A 1 100 ? 23.543 -2.539 -9.287 1.00 92.94 100 ILE A C 1
ATOM 825 O O . ILE A 1 100 ? 24.066 -1.500 -9.688 1.00 92.94 100 ILE A O 1
ATOM 829 N N . LEU A 1 101 ? 24.146 -3.333 -8.397 1.00 92.12 101 LEU A N 1
ATOM 830 C CA . LEU A 1 101 ? 25.461 -3.021 -7.829 1.00 92.12 101 LEU A CA 1
ATOM 831 C C . LEU A 1 101 ? 26.539 -3.028 -8.921 1.00 92.12 101 LEU A C 1
ATOM 833 O O . LEU A 1 101 ? 27.255 -2.042 -9.075 1.00 92.12 101 LEU A O 1
ATOM 837 N N . LYS A 1 102 ? 26.563 -4.065 -9.769 1.00 90.75 102 LYS A N 1
ATOM 838 C CA . LYS A 1 102 ? 27.484 -4.151 -10.919 1.00 90.75 102 LYS A CA 1
ATOM 839 C C . LYS A 1 102 ? 27.255 -3.048 -11.950 1.00 90.75 102 LYS A C 1
ATOM 841 O O . LYS A 1 102 ? 28.205 -2.567 -12.567 1.00 90.75 102 LYS A O 1
ATOM 846 N N . ILE A 1 103 ? 26.000 -2.646 -12.158 1.00 90.75 103 ILE A N 1
ATOM 847 C CA . ILE A 1 103 ? 25.676 -1.526 -13.048 1.00 90.75 103 ILE A CA 1
ATOM 848 C C . ILE A 1 103 ? 26.239 -0.222 -12.476 1.00 90.75 103 ILE A C 1
ATOM 850 O O . ILE A 1 103 ? 26.858 0.546 -13.210 1.00 90.75 103 ILE A O 1
ATOM 854 N N . LYS A 1 104 ? 26.066 0.017 -11.171 1.00 90.00 104 LYS A N 1
ATOM 855 C CA . LYS A 1 104 ? 26.567 1.217 -10.482 1.00 90.00 104 LYS A CA 1
ATOM 856 C C . LYS A 1 104 ? 28.095 1.290 -10.449 1.00 90.00 104 LYS A C 1
ATOM 858 O O . LYS A 1 104 ? 28.630 2.389 -10.543 1.00 90.00 104 LYS A O 1
ATOM 863 N N . GLU A 1 105 ? 28.786 0.153 -10.354 1.00 92.25 105 GLU A N 1
ATOM 864 C CA . GLU A 1 105 ? 30.255 0.082 -10.386 1.00 92.25 105 GLU A CA 1
ATOM 865 C C . GLU A 1 105 ? 30.842 0.595 -11.708 1.00 92.25 105 GLU A C 1
ATOM 867 O O . GLU A 1 105 ? 31.865 1.280 -11.707 1.00 92.25 105 GLU A O 1
ATOM 872 N N . ASN A 1 106 ? 30.202 0.292 -12.845 1.00 90.94 106 ASN A N 1
ATOM 873 C CA . ASN A 1 106 ? 30.653 0.790 -14.143 1.00 90.94 106 ASN A CA 1
ATOM 874 C C . ASN A 1 106 ? 29.500 0.985 -15.148 1.00 90.94 106 ASN A C 1
ATOM 876 O O . ASN A 1 106 ? 29.328 0.175 -16.064 1.00 90.94 106 ASN A O 1
ATOM 880 N N . PRO A 1 107 ? 28.742 2.094 -15.052 1.00 86.81 107 PRO A N 1
ATOM 881 C CA .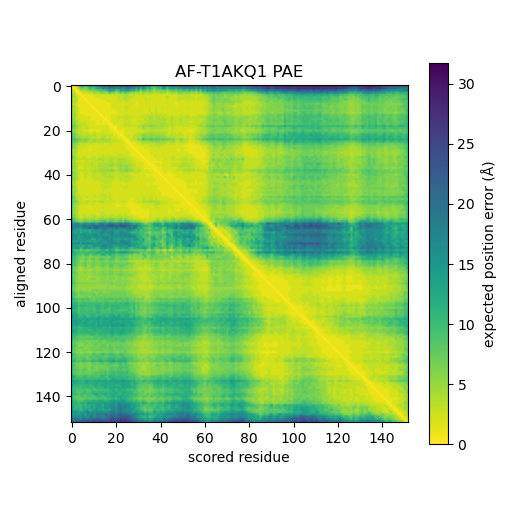 PRO A 1 107 ? 27.555 2.321 -15.880 1.00 86.81 107 PRO A CA 1
ATOM 882 C C . PRO A 1 107 ? 27.842 2.359 -17.385 1.00 86.81 107 PRO A C 1
ATOM 884 O O . PRO A 1 107 ? 26.999 1.964 -18.188 1.00 86.81 107 PRO A O 1
ATOM 887 N N . LYS A 1 108 ? 29.046 2.799 -17.783 1.00 89.69 108 LYS A N 1
ATOM 888 C CA . LYS A 1 108 ? 29.444 2.906 -19.196 1.00 89.69 108 LYS A CA 1
ATOM 889 C C . LYS A 1 108 ? 29.466 1.550 -19.899 1.00 89.69 108 LYS A C 1
ATOM 891 O O . LYS A 1 108 ? 29.115 1.484 -21.070 1.00 89.69 108 LYS A O 1
ATOM 896 N N . LEU A 1 109 ? 29.824 0.474 -19.190 1.00 91.00 109 LEU A N 1
ATOM 897 C CA . LEU A 1 109 ? 29.813 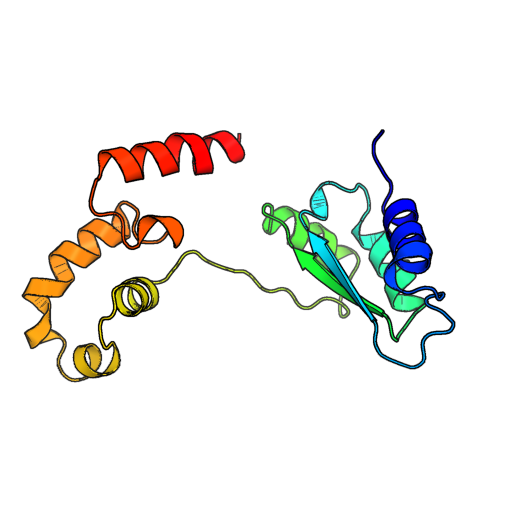-0.884 -19.749 1.00 91.00 109 LEU A CA 1
ATOM 898 C C . LEU A 1 109 ? 28.400 -1.373 -20.084 1.00 91.00 109 LEU A C 1
ATOM 900 O O . LEU A 1 109 ? 28.232 -2.200 -20.974 1.00 91.00 109 LEU A O 1
ATOM 904 N N . TRP A 1 110 ? 27.392 -0.855 -19.383 1.00 90.31 110 TRP A N 1
ATOM 905 C CA . TRP A 1 110 ? 26.000 -1.278 -19.521 1.00 90.31 110 TRP A CA 1
ATOM 906 C C . TRP A 1 110 ? 25.171 -0.329 -20.386 1.00 90.31 110 TRP A C 1
ATOM 908 O O . TRP A 1 110 ? 24.011 -0.626 -20.654 1.00 90.31 110 TRP A O 1
ATOM 918 N N . GLN A 1 111 ? 25.736 0.793 -20.844 1.00 89.19 111 GLN A N 1
ATOM 919 C CA . GLN A 1 111 ? 25.000 1.856 -21.535 1.00 89.19 111 GLN A CA 1
ATOM 920 C C . GLN A 1 111 ? 24.189 1.334 -22.731 1.00 89.19 111 GLN A C 1
ATOM 922 O O . GLN A 1 111 ? 23.011 1.662 -22.865 1.00 89.19 111 GLN A O 1
ATOM 927 N N . SER A 1 112 ? 24.793 0.472 -23.551 1.00 91.12 112 SER A N 1
ATOM 928 C CA . SER A 1 112 ? 24.161 -0.153 -24.719 1.00 91.12 112 SER A CA 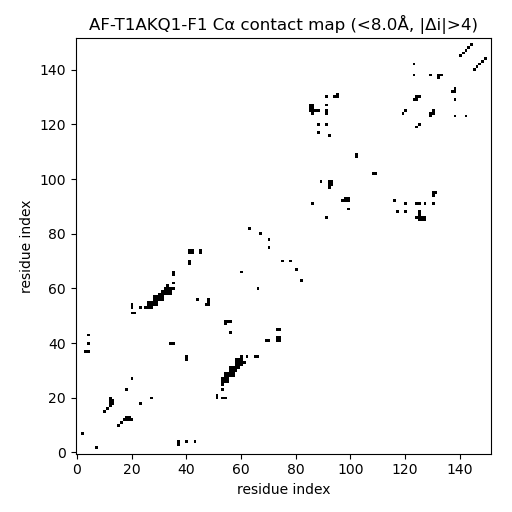1
ATOM 929 C C . SER A 1 112 ? 22.928 -0.984 -24.352 1.00 91.12 112 SER A C 1
ATOM 931 O O . SER A 1 112 ? 21.962 -1.018 -25.106 1.00 91.12 112 SER A O 1
ATOM 933 N N . SER A 1 113 ? 22.958 -1.639 -23.189 1.00 89.88 113 SER A N 1
ATOM 934 C CA . SER A 1 113 ? 21.875 -2.493 -22.686 1.00 89.88 113 SER A CA 1
ATOM 935 C C . SER A 1 113 ? 20.825 -1.705 -21.899 1.00 89.88 113 SER A C 1
ATOM 937 O O . SER A 1 113 ? 19.660 -2.088 -21.878 1.00 89.88 113 SER A O 1
ATOM 939 N N . LEU A 1 114 ? 21.217 -0.600 -21.256 1.00 92.50 114 LEU A N 1
ATOM 940 C CA . LEU A 1 114 ? 20.326 0.232 -20.445 1.00 92.50 114 LEU A CA 1
ATOM 941 C C . LEU A 1 114 ? 19.415 1.121 -21.291 1.00 92.50 114 LEU A C 1
ATOM 943 O O . LEU A 1 114 ? 18.276 1.341 -20.895 1.00 92.50 114 LEU A O 1
ATOM 947 N N . LEU A 1 115 ? 19.881 1.623 -22.439 1.00 92.06 115 LEU A N 1
ATOM 948 C CA . LEU A 1 115 ? 19.086 2.530 -23.276 1.00 92.06 115 LEU A CA 1
ATOM 949 C C . LEU A 1 115 ? 17.758 1.907 -23.759 1.00 92.06 115 LEU A C 1
ATOM 951 O O . LEU A 1 115 ? 16.721 2.538 -23.551 1.00 92.06 115 LEU A O 1
ATOM 955 N N . PRO A 1 116 ? 17.725 0.678 -24.317 1.00 92.12 116 PRO A N 1
ATOM 956 C CA . PRO A 1 116 ? 16.462 0.036 -24.698 1.00 92.12 116 PRO A CA 1
ATOM 957 C C . PRO A 1 116 ? 15.544 -0.243 -23.499 1.00 92.12 116 PRO A C 1
ATOM 959 O O . PRO A 1 116 ? 14.325 -0.122 -23.595 1.00 92.12 116 PRO A O 1
ATOM 962 N N . LEU A 1 117 ? 16.128 -0.597 -22.351 1.00 92.88 117 LEU A N 1
ATOM 963 C CA . LEU A 1 117 ? 15.383 -0.849 -21.117 1.00 92.88 117 LEU A CA 1
ATOM 964 C C . LEU A 1 117 ? 14.779 0.434 -20.544 1.00 92.88 117 LEU A C 1
ATOM 966 O O . LEU A 1 117 ? 13.680 0.400 -19.998 1.00 92.88 117 LEU A O 1
ATOM 970 N N . PHE A 1 118 ? 15.467 1.564 -20.693 1.00 94.12 118 PHE A N 1
ATOM 971 C CA . PHE A 1 118 ? 14.968 2.864 -20.269 1.00 94.12 118 PHE A CA 1
ATOM 972 C C . PHE A 1 118 ? 13.821 3.362 -21.158 1.00 94.12 118 PHE A C 1
ATOM 974 O O . PHE A 1 118 ? 12.824 3.848 -20.630 1.00 94.12 118 PHE A O 1
ATOM 981 N N . ASP A 1 119 ? 13.910 3.174 -22.481 1.00 92.50 119 ASP A N 1
ATOM 982 C CA . ASP A 1 119 ? 12.794 3.457 -23.401 1.00 92.50 119 ASP A CA 1
ATOM 983 C C . ASP A 1 119 ? 11.540 2.660 -23.008 1.00 92.50 119 ASP A C 1
ATOM 985 O O . ASP A 1 119 ? 10.450 3.217 -22.865 1.00 92.50 119 ASP A O 1
ATOM 989 N N . ARG A 1 120 ? 11.711 1.365 -22.720 1.00 90.75 120 ARG A N 1
ATOM 990 C CA . ARG A 1 120 ? 10.628 0.508 -22.226 1.00 90.75 120 ARG A CA 1
ATOM 991 C C . ARG A 1 120 ? 10.069 0.984 -20.886 1.00 90.75 120 ARG A C 1
ATOM 993 O O . ARG A 1 120 ? 8.852 1.029 -20.704 1.00 90.75 120 ARG A O 1
ATOM 1000 N N . TYR A 1 121 ? 10.944 1.341 -19.951 1.00 93.31 121 TYR A N 1
ATOM 1001 C CA . TYR A 1 121 ? 10.551 1.835 -18.636 1.00 93.31 121 TYR A CA 1
ATOM 1002 C C . TYR A 1 121 ? 9.652 3.071 -18.731 1.00 93.31 121 TYR A C 1
ATOM 1004 O O . TYR A 1 121 ? 8.588 3.086 -18.116 1.00 93.31 121 TYR A O 1
ATOM 1012 N N . ILE A 1 122 ? 10.033 4.057 -19.552 1.00 91.69 122 ILE A N 1
ATOM 1013 C CA . ILE A 1 122 ? 9.249 5.286 -19.748 1.00 91.69 122 ILE A CA 1
ATOM 1014 C C . ILE A 1 122 ? 7.861 4.974 -20.310 1.00 91.69 122 ILE A C 1
ATOM 1016 O O . ILE A 1 122 ? 6.885 5.600 -19.904 1.00 91.69 122 ILE A O 1
ATOM 1020 N N . LYS A 1 123 ? 7.766 4.030 -21.253 1.00 89.44 123 LYS A N 1
ATOM 1021 C CA . LYS A 1 123 ? 6.493 3.695 -21.897 1.00 89.44 123 LYS A CA 1
ATOM 1022 C C . LYS A 1 123 ? 5.535 2.985 -20.946 1.00 89.44 123 LYS A C 1
ATOM 1024 O O . LYS A 1 123 ? 4.356 3.321 -20.923 1.00 89.44 123 LYS A O 1
ATOM 1029 N N . TYR A 1 124 ? 6.024 1.988 -20.209 1.00 89.06 124 TYR A N 1
ATOM 1030 C CA . TYR A 1 124 ? 5.161 1.149 -19.374 1.00 89.06 124 TYR A CA 1
ATOM 1031 C C . TYR A 1 124 ? 5.881 0.335 -18.284 1.00 89.06 124 TYR A C 1
ATOM 1033 O O . TYR A 1 124 ? 5.222 -0.279 -17.450 1.00 89.06 124 TYR A O 1
ATOM 1041 N N . GLY A 1 125 ? 7.217 0.305 -18.247 1.00 88.81 125 GLY A N 1
ATOM 1042 C CA . GLY A 1 125 ? 7.958 -0.534 -17.292 1.00 88.81 125 GLY A CA 1
ATOM 1043 C C . GLY A 1 125 ? 7.932 -0.054 -15.834 1.00 88.81 125 GLY A C 1
ATOM 1044 O O . GLY A 1 125 ? 8.453 -0.751 -14.971 1.00 88.81 125 GLY A O 1
ATOM 1045 N N . ALA A 1 126 ? 7.329 1.103 -15.544 1.00 91.75 126 ALA A N 1
ATOM 1046 C CA . ALA A 1 126 ? 7.072 1.547 -14.172 1.00 91.75 126 ALA A CA 1
ATOM 1047 C C . ALA A 1 126 ? 5.954 0.740 -13.472 1.00 91.75 126 ALA A C 1
ATOM 1049 O O . ALA A 1 126 ? 5.854 0.769 -12.245 1.00 91.75 126 ALA A O 1
ATOM 1050 N N . PHE A 1 127 ? 5.124 0.013 -14.232 1.00 91.44 127 PHE A N 1
ATOM 1051 C CA . PHE A 1 127 ? 4.081 -0.858 -13.689 1.00 91.44 127 PHE A CA 1
ATOM 1052 C C . PHE A 1 127 ? 4.644 -2.259 -13.394 1.00 91.44 127 PHE A C 1
ATOM 1054 O O . PHE A 1 127 ? 5.147 -2.903 -14.323 1.00 91.44 127 PHE A O 1
ATOM 1061 N N . PRO A 1 128 ? 4.547 -2.764 -12.146 1.00 90.94 128 PRO A N 1
ATOM 1062 C CA . PRO A 1 128 ? 5.071 -4.078 -11.764 1.00 90.94 128 PRO A CA 1
ATOM 1063 C C . PRO A 1 128 ? 4.610 -5.237 -12.652 1.00 90.94 128 PRO A C 1
ATOM 1065 O O . PRO A 1 128 ? 5.404 -6.117 -12.986 1.00 90.94 128 PRO A O 1
ATOM 1068 N N . GLU A 1 129 ? 3.353 -5.222 -13.089 1.00 89.44 129 GLU A N 1
ATOM 1069 C CA . GLU A 1 129 ? 2.753 -6.275 -13.913 1.00 89.44 129 GLU A CA 1
ATOM 1070 C C . GLU A 1 129 ? 3.348 -6.329 -15.327 1.00 89.44 129 GLU A C 1
ATOM 1072 O O . GLU A 1 129 ? 3.334 -7.377 -15.972 1.00 89.44 129 GLU A O 1
ATOM 1077 N N . LEU A 1 130 ? 3.917 -5.217 -15.802 1.00 92.00 130 LEU A N 1
ATOM 1078 C CA . LEU A 1 130 ? 4.446 -5.080 -17.159 1.00 92.00 130 LEU A CA 1
ATOM 1079 C C . LEU A 1 130 ? 5.964 -5.268 -17.245 1.00 92.00 130 LEU A C 1
ATOM 1081 O O . LEU A 1 130 ? 6.521 -5.262 -18.343 1.00 92.00 130 LEU A O 1
ATOM 1085 N N . VAL A 1 131 ? 6.651 -5.473 -16.116 1.00 91.44 131 VAL A N 1
ATOM 1086 C CA . VAL A 1 131 ? 8.122 -5.559 -16.053 1.00 91.44 131 VAL A CA 1
ATOM 1087 C C . VAL A 1 131 ? 8.689 -6.602 -17.021 1.00 91.44 131 VAL A C 1
ATOM 1089 O O . VAL A 1 131 ? 9.684 -6.346 -17.710 1.00 91.44 131 VAL A O 1
ATOM 1092 N N . ASN A 1 132 ? 8.042 -7.768 -17.091 1.00 88.19 132 ASN A N 1
ATOM 1093 C CA . ASN A 1 132 ? 8.457 -8.905 -17.918 1.00 88.19 132 ASN A CA 1
ATOM 1094 C C . ASN A 1 132 ? 7.690 -9.006 -19.245 1.00 88.19 132 ASN A C 1
ATOM 1096 O O . ASN A 1 132 ? 7.836 -9.998 -19.959 1.00 88.19 132 ASN A O 1
ATOM 1100 N N . ILE A 1 133 ? 6.881 -7.999 -19.584 1.00 88.75 133 ILE A N 1
ATOM 1101 C CA . ILE A 1 133 ? 6.115 -7.967 -20.828 1.00 88.75 133 ILE A CA 1
ATOM 1102 C C . ILE A 1 133 ? 6.893 -7.167 -21.867 1.00 88.75 133 ILE A C 1
ATOM 1104 O O . ILE A 1 133 ? 7.119 -5.964 -21.741 1.00 88.75 133 ILE A O 1
ATOM 1108 N N . ASP A 1 134 ? 7.316 -7.862 -22.916 1.00 84.75 134 ASP A N 1
ATOM 1109 C CA . ASP A 1 134 ? 8.072 -7.254 -24.010 1.00 84.75 134 ASP A CA 1
ATOM 1110 C C . ASP A 1 134 ? 7.175 -6.847 -25.190 1.00 84.75 134 ASP A C 1
ATOM 1112 O O . ASP A 1 134 ? 7.617 -6.069 -26.034 1.00 84.75 134 ASP A O 1
ATOM 1116 N N . ASP A 1 135 ? 5.928 -7.328 -25.217 1.00 89.31 135 ASP A N 1
ATOM 1117 C CA . ASP A 1 135 ? 4.914 -7.001 -26.220 1.00 89.31 135 ASP A CA 1
ATOM 1118 C C . ASP A 1 135 ? 4.223 -5.665 -25.894 1.00 89.31 135 ASP A C 1
ATOM 1120 O O . ASP A 1 135 ? 3.543 -5.513 -24.875 1.00 89.31 135 ASP A O 1
ATOM 1124 N N . GLU A 1 136 ? 4.409 -4.684 -26.776 1.00 86.75 136 GLU A N 1
ATOM 1125 C CA . GLU A 1 136 ? 3.880 -3.333 -26.600 1.00 86.75 136 GLU A CA 1
ATOM 1126 C C . GLU A 1 136 ? 2.350 -3.264 -26.747 1.00 86.75 136 GLU A C 1
ATOM 1128 O O . GLU A 1 136 ? 1.717 -2.416 -26.116 1.00 86.75 136 GLU A O 1
ATOM 1133 N N . GLU A 1 137 ? 1.725 -4.143 -27.537 1.00 89.12 137 GLU A N 1
ATOM 1134 C CA . GLU A 1 137 ? 0.263 -4.177 -27.653 1.00 89.12 137 GLU A CA 1
ATOM 1135 C C . GLU A 1 137 ? -0.375 -4.685 -26.364 1.00 89.12 137 GLU A C 1
ATOM 1137 O O . GLU A 1 137 ? -1.345 -4.094 -25.887 1.00 89.12 137 GLU A O 1
ATOM 1142 N N . VAL A 1 138 ? 0.212 -5.718 -25.754 1.00 88.69 138 VAL A N 1
ATOM 1143 C CA . VAL A 1 138 ? -0.233 -6.238 -24.453 1.00 88.69 138 VAL A CA 1
ATOM 1144 C C . VAL A 1 138 ? -0.090 -5.169 -23.371 1.00 88.69 138 VAL A C 1
ATOM 1146 O O . VAL A 1 138 ? -1.031 -4.934 -22.612 1.00 88.69 138 VAL A O 1
ATOM 1149 N N . ALA A 1 139 ? 1.048 -4.471 -23.332 1.00 88.88 139 ALA A N 1
ATOM 1150 C CA . ALA A 1 139 ? 1.269 -3.378 -22.389 1.00 88.88 139 ALA A CA 1
ATOM 1151 C C . ALA A 1 139 ? 0.270 -2.225 -22.587 1.00 88.88 139 ALA A C 1
ATOM 1153 O O . ALA A 1 139 ? -0.308 -1.728 -21.619 1.00 88.88 139 ALA A O 1
ATOM 1154 N N . ARG A 1 140 ? 0.012 -1.823 -23.841 1.00 87.19 140 ARG A N 1
ATOM 1155 C CA . ARG A 1 140 ? -0.973 -0.781 -24.169 1.00 87.19 140 ARG A CA 1
ATOM 1156 C C . ARG A 1 140 ? -2.380 -1.190 -23.746 1.00 87.19 140 ARG A C 1
ATOM 1158 O O . ARG A 1 140 ? -3.105 -0.363 -23.192 1.00 87.19 140 ARG A O 1
ATOM 1165 N N . LYS A 1 141 ? -2.759 -2.445 -23.992 1.00 88.75 141 LYS A N 1
ATOM 1166 C CA . LYS A 1 141 ? -4.061 -2.984 -23.600 1.00 88.75 141 LYS A CA 1
ATOM 1167 C C . LYS A 1 141 ? -4.237 -2.935 -22.084 1.00 88.75 141 LYS A C 1
ATOM 1169 O O . LYS A 1 141 ? -5.217 -2.368 -21.624 1.00 88.75 141 LYS A O 1
ATOM 1174 N N . TYR A 1 142 ? -3.250 -3.416 -21.328 1.00 88.00 142 TYR A N 1
ATOM 1175 C CA . TYR A 1 142 ? -3.266 -3.359 -19.865 1.00 88.00 142 TYR A CA 1
ATOM 1176 C C . TYR A 1 142 ? -3.407 -1.926 -19.340 1.00 88.00 142 TYR A C 1
ATOM 1178 O O . TYR A 1 142 ? -4.274 -1.643 -18.524 1.00 88.00 142 TYR A O 1
ATOM 1186 N N . ILE A 1 143 ? -2.602 -0.982 -19.836 1.00 86.12 143 ILE A N 1
ATOM 1187 C CA . ILE A 1 143 ? -2.704 0.413 -19.382 1.00 86.12 143 ILE A CA 1
ATOM 1188 C C . ILE A 1 143 ? -4.090 0.992 -19.696 1.00 86.12 143 ILE A C 1
ATOM 1190 O O . ILE A 1 143 ? -4.657 1.707 -18.874 1.00 86.12 143 ILE A O 1
ATOM 1194 N N . SER A 1 144 ? -4.648 0.683 -20.865 1.00 84.94 144 SER A N 1
ATOM 1195 C CA . SER A 1 144 ? -5.937 1.243 -21.280 1.00 84.94 144 SER A CA 1
ATOM 1196 C C . SER A 1 144 ? -7.096 0.649 -20.475 1.00 84.94 144 SER A C 1
ATOM 1198 O O . SER A 1 144 ? -7.859 1.395 -19.868 1.00 84.94 144 SER A O 1
ATOM 1200 N N . GLU A 1 145 ? -7.186 -0.679 -20.422 1.00 85.25 145 GLU A N 1
ATOM 1201 C CA . GLU A 1 145 ? -8.317 -1.407 -19.832 1.00 85.25 145 GLU A CA 1
ATOM 1202 C C . GLU A 1 145 ? -8.199 -1.546 -18.306 1.00 85.25 145 GLU A C 1
ATOM 1204 O O . GLU A 1 145 ? -9.178 -1.420 -17.578 1.00 85.25 145 GLU A O 1
ATOM 1209 N N . ASP A 1 146 ? -6.998 -1.802 -17.783 1.00 78.50 146 ASP A N 1
ATOM 1210 C CA . ASP A 1 146 ? -6.824 -2.139 -16.368 1.00 78.50 146 ASP A CA 1
ATOM 1211 C C . ASP A 1 146 ? -6.398 -0.962 -15.495 1.00 78.50 146 ASP A C 1
ATOM 1213 O O . ASP A 1 146 ? -6.655 -1.008 -14.289 1.00 78.50 146 ASP A O 1
ATOM 1217 N N . VAL A 1 147 ? -5.761 0.065 -16.067 1.00 79.25 147 VAL A N 1
ATOM 1218 C CA . VAL A 1 147 ? -5.283 1.238 -15.319 1.00 79.25 147 VAL A CA 1
ATOM 1219 C C . VAL A 1 147 ? -6.186 2.443 -15.560 1.00 79.25 147 VAL A C 1
ATOM 1221 O O . VAL A 1 147 ? -6.728 2.981 -14.602 1.00 79.25 147 VAL A O 1
ATOM 1224 N N . ILE A 1 148 ? -6.379 2.869 -16.812 1.00 77.19 148 ILE A N 1
ATOM 1225 C CA . ILE A 1 148 ? -7.141 4.091 -17.114 1.00 77.19 148 ILE A CA 1
ATOM 1226 C C . ILE A 1 148 ? -8.636 3.892 -16.851 1.00 77.19 148 ILE A C 1
ATOM 1228 O O . ILE A 1 148 ? -9.224 4.687 -16.122 1.00 77.19 148 ILE A O 1
ATOM 1232 N N . GLU A 1 149 ? -9.251 2.835 -17.385 1.00 72.44 149 GLU A N 1
ATOM 1233 C CA . GLU A 1 149 ? -10.694 2.603 -17.206 1.00 72.44 149 GLU A CA 1
ATOM 1234 C C . GLU A 1 149 ? -11.097 2.352 -15.747 1.00 72.44 149 GLU A C 1
ATOM 1236 O O . GLU A 1 149 ? -12.219 2.665 -15.371 1.00 72.44 149 GLU A O 1
ATOM 1241 N N . LYS A 1 150 ? -10.197 1.850 -14.888 1.00 60.94 150 LYS A N 1
ATOM 1242 C CA . LYS A 1 150 ? -10.490 1.679 -13.451 1.00 60.94 150 LYS A CA 1
ATOM 1243 C C . LYS A 1 150 ? -10.430 2.980 -12.646 1.00 60.94 150 LYS A C 1
ATOM 1245 O O . LYS A 1 150 ? -10.888 2.999 -11.505 1.00 60.94 150 LYS A O 1
ATOM 1250 N N . ILE A 1 151 ? -9.835 4.036 -13.203 1.00 58.66 151 ILE A N 1
ATOM 1251 C CA . ILE A 1 151 ? -9.714 5.350 -12.557 1.00 58.66 151 ILE A CA 1
ATOM 1252 C C . ILE A 1 151 ? -10.911 6.258 -12.906 1.00 58.66 151 ILE A C 1
ATOM 1254 O O . ILE A 1 151 ? -11.184 7.195 -12.153 1.00 58.66 151 ILE A O 1
ATOM 1258 N N . VAL A 1 152 ? -11.610 5.992 -14.021 1.00 47.44 152 VAL A N 1
ATOM 1259 C CA . VAL A 1 152 ? -12.719 6.812 -14.555 1.00 47.44 152 VAL A CA 1
ATOM 1260 C C . VAL A 1 152 ? -14.087 6.302 -14.109 1.00 47.44 152 VAL A C 1
ATOM 1262 O O . VAL A 1 152 ? -14.316 5.076 -14.143 1.00 47.44 152 VAL A O 1
#